Protein AF-A0A4Z1T4H4-F1 (afdb_monomer_lite)

Sequence (98 aa):
MITPELKNVPDDVKRLRACVNCRFVLDTEHWRQQATCPNCGTNRAFTRFDGLVALLTLNENSSYIRRALFTSQRNEPNIPGLYAIRLQESRADDEDEV

Radius of gyration: 13.36 Å; chains: 1; bounding box: 40×24×33 Å

Secondary structure (DSSP, 8-state):
---GGGTTS-SSSTTEEEETTT-BEEEHHHHHH-SB-TTT--BS-EE-EEEEEEE----TTT-HHHHHHHTT-TT---SSEEEEEEEPP--GGGTT--

Foldseek 3Di:
DDDPLCLQEEPDPPQWWADPQEQRIYHPVSLVVDQADPQQRHGSDTADADDKDFAPDPDCVVDVCQVVQAPPRPRGGPGTYMGGSGGDDDDPPPPPDD

Structure (mmCIF, N/CA/C/O backbone):
data_AF-A0A4Z1T4H4-F1
#
_entry.id   AF-A0A4Z1T4H4-F1
#
loop_
_atom_site.group_PDB
_atom_site.id
_atom_site.type_symbol
_atom_site.label_atom_id
_atom_site.label_alt_id
_atom_site.label_comp_id
_atom_site.label_asym_id
_atom_site.label_entity_id
_atom_site.label_seq_id
_atom_site.pdbx_PDB_ins_code
_atom_site.Cartn_x
_atom_site.Cartn_y
_atom_site.Cartn_z
_atom_site.occupancy
_atom_site.B_iso_or_equiv
_atom_site.auth_seq_id
_atom_site.auth_comp_id
_atom_site.auth_asym_id
_atom_sit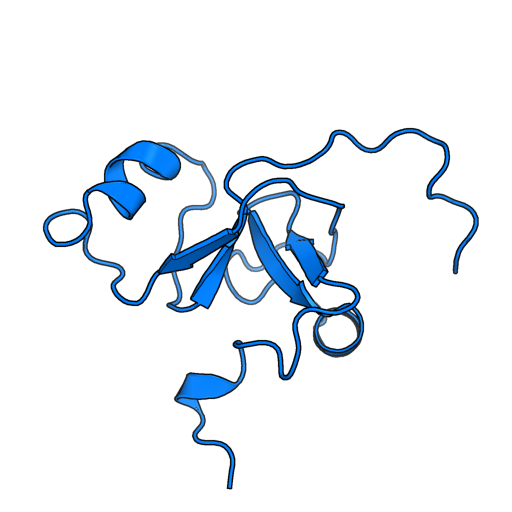e.auth_atom_id
_atom_site.pdbx_PDB_model_num
ATOM 1 N N . MET A 1 1 ? 18.284 -6.373 15.504 1.00 39.09 1 MET A N 1
ATOM 2 C CA . MET A 1 1 ? 18.166 -4.945 15.139 1.00 39.09 1 MET A CA 1
ATOM 3 C C . MET A 1 1 ? 17.373 -4.881 13.848 1.00 39.09 1 MET A C 1
ATOM 5 O O . MET A 1 1 ? 17.878 -5.354 12.842 1.00 39.09 1 MET A O 1
ATOM 9 N N . ILE A 1 2 ? 16.131 -4.398 13.891 1.00 42.22 2 ILE A N 1
ATOM 10 C CA . ILE A 1 2 ? 15.341 -4.143 12.679 1.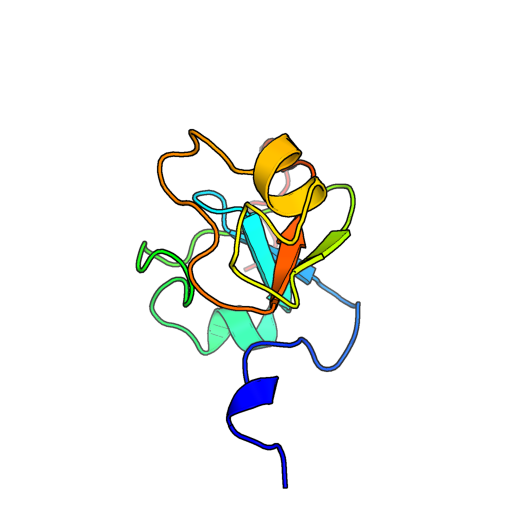00 42.22 2 ILE A CA 1
ATOM 11 C C . ILE A 1 2 ? 15.785 -2.771 12.171 1.00 42.22 2 ILE A C 1
ATOM 13 O O . ILE A 1 2 ? 15.750 -1.795 12.921 1.00 42.22 2 ILE A O 1
ATOM 17 N N . THR A 1 3 ? 16.302 -2.704 10.948 1.00 43.09 3 THR A N 1
ATOM 18 C CA . THR A 1 3 ? 16.663 -1.438 10.305 1.00 43.09 3 THR A CA 1
ATOM 19 C C . THR A 1 3 ? 15.407 -0.574 10.135 1.00 43.09 3 THR A C 1
ATOM 21 O O . THR A 1 3 ? 14.336 -1.108 9.842 1.00 43.09 3 THR A O 1
ATOM 24 N N . PRO A 1 4 ? 15.496 0.760 10.291 1.00 53.03 4 PRO A N 1
ATOM 25 C CA . PRO A 1 4 ? 14.335 1.653 10.194 1.00 53.03 4 PRO A CA 1
ATOM 26 C C . PRO A 1 4 ? 13.597 1.552 8.847 1.00 53.03 4 PRO A C 1
ATOM 28 O O . PRO A 1 4 ? 12.407 1.849 8.780 1.00 53.03 4 PRO A O 1
ATOM 31 N N . GLU A 1 5 ? 14.273 1.067 7.802 1.00 52.53 5 GLU A N 1
ATOM 32 C CA . GLU A 1 5 ? 13.714 0.847 6.462 1.00 52.53 5 GLU A CA 1
ATOM 33 C C . GLU A 1 5 ? 12.727 -0.331 6.371 1.00 52.53 5 GLU A C 1
ATOM 35 O O . GLU A 1 5 ? 11.940 -0.391 5.431 1.00 52.53 5 GLU A O 1
ATOM 40 N N . LEU A 1 6 ? 12.711 -1.241 7.352 1.00 62.75 6 LEU A N 1
ATOM 41 C CA . LEU A 1 6 ? 11.817 -2.407 7.373 1.00 62.75 6 LEU A CA 1
ATOM 42 C C . LEU A 1 6 ? 10.594 -2.232 8.278 1.00 62.75 6 LEU A C 1
ATOM 44 O O . LEU A 1 6 ? 9.758 -3.125 8.334 1.00 62.75 6 LEU A O 1
ATOM 48 N N . LYS A 1 7 ? 10.435 -1.081 8.949 1.00 69.44 7 LYS A N 1
ATOM 49 C CA . LYS A 1 7 ? 9.337 -0.845 9.908 1.00 69.44 7 LYS A CA 1
ATOM 50 C C . LYS A 1 7 ? 7.935 -1.066 9.315 1.00 69.44 7 LYS A C 1
ATOM 52 O O . LYS A 1 7 ? 6.990 -1.310 10.054 1.00 69.44 7 LYS A O 1
ATOM 57 N N . ASN A 1 8 ? 7.795 -0.947 7.995 1.00 72.81 8 ASN A N 1
ATOM 58 C CA . ASN A 1 8 ? 6.511 -1.068 7.307 1.00 72.81 8 ASN A CA 1
ATOM 59 C C . ASN A 1 8 ? 6.403 -2.333 6.438 1.00 72.81 8 ASN A C 1
ATOM 61 O O . ASN A 1 8 ? 5.574 -2.384 5.529 1.00 72.81 8 ASN A O 1
ATOM 65 N N . VAL A 1 9 ? 7.254 -3.331 6.685 1.00 79.44 9 VAL A N 1
ATOM 66 C CA . VAL A 1 9 ? 7.138 -4.665 6.095 1.00 79.44 9 VAL A CA 1
ATOM 67 C C . VAL A 1 9 ? 6.621 -5.603 7.191 1.00 79.44 9 VAL A C 1
ATOM 69 O O . VAL A 1 9 ? 7.276 -5.703 8.222 1.00 79.44 9 VAL A O 1
ATOM 72 N N . PRO A 1 10 ? 5.466 -6.264 7.001 1.00 81.50 10 PRO A N 1
ATOM 73 C CA . PRO A 1 10 ? 4.944 -7.246 7.948 1.00 81.50 10 PRO A CA 1
ATOM 74 C C . PRO A 1 10 ? 5.949 -8.360 8.242 1.00 81.50 10 PRO A C 1
ATOM 76 O O . PRO A 1 10 ? 6.615 -8.847 7.324 1.00 81.50 10 PRO A O 1
ATOM 79 N N . ASP A 1 11 ? 6.004 -8.797 9.499 1.00 81.44 11 ASP A N 1
ATOM 80 C CA . ASP A 1 11 ? 6.882 -9.894 9.928 1.00 81.44 11 ASP A CA 1
ATOM 81 C C . ASP A 1 11 ? 6.438 -11.248 9.348 1.00 81.44 11 ASP A C 1
ATOM 83 O O . ASP A 1 11 ? 7.258 -12.142 9.120 1.00 81.44 11 ASP A O 1
ATOM 87 N N . ASP A 1 12 ? 5.138 -11.407 9.081 1.00 85.00 12 ASP A N 1
ATOM 88 C CA . ASP A 1 12 ? 4.576 -12.572 8.409 1.00 85.00 12 ASP A CA 1
ATOM 89 C C . ASP A 1 12 ? 3.395 -12.215 7.483 1.00 85.00 12 ASP A C 1
ATOM 91 O O . ASP A 1 12 ? 2.985 -11.063 7.343 1.00 85.00 12 ASP A O 1
ATOM 95 N N . VAL A 1 13 ? 2.869 -13.223 6.781 1.00 86.94 13 VAL A N 1
ATOM 96 C CA . VAL A 1 13 ? 1.757 -13.062 5.824 1.00 86.94 13 VAL A CA 1
ATOM 97 C C . VAL A 1 13 ? 0.377 -13.303 6.445 1.00 86.94 13 VAL A C 1
ATOM 99 O O . VAL A 1 13 ? -0.634 -13.324 5.737 1.00 86.94 13 VAL A O 1
ATOM 102 N N . LYS A 1 14 ? 0.298 -13.542 7.756 1.00 87.94 14 LYS A N 1
ATOM 103 C CA . LYS A 1 14 ? -0.962 -13.810 8.446 1.00 87.94 14 LYS A CA 1
ATOM 104 C C . LYS A 1 14 ? -1.668 -12.494 8.732 1.00 87.94 14 LYS A C 1
ATOM 106 O O . LYS A 1 14 ? -1.066 -11.482 9.060 1.00 87.94 14 LYS A O 1
ATOM 111 N N . ARG A 1 15 ? -3.002 -12.529 8.648 1.00 90.69 15 ARG A N 1
ATOM 112 C CA . ARG A 1 15 ? -3.873 -11.403 9.034 1.00 90.69 15 ARG A CA 1
ATOM 113 C C . ARG A 1 15 ? -3.491 -10.074 8.361 1.00 90.69 15 ARG A C 1
ATOM 115 O O . ARG A 1 15 ? -3.701 -9.010 8.934 1.00 90.69 15 ARG A O 1
ATOM 122 N N . LEU A 1 16 ? -2.986 -10.127 7.128 1.00 94.75 16 LEU A N 1
ATOM 123 C CA . LEU A 1 16 ? -2.750 -8.925 6.340 1.00 94.75 16 LEU A CA 1
ATOM 124 C C . LEU A 1 16 ? -4.072 -8.202 6.058 1.00 94.75 16 LEU A C 1
ATOM 126 O O . LEU A 1 16 ? -5.122 -8.821 5.832 1.00 94.75 16 LEU A O 1
ATOM 130 N N . ARG A 1 17 ? -4.009 -6.874 6.079 1.00 94.75 17 ARG A N 1
ATOM 131 C CA . ARG A 1 17 ? -5.113 -5.970 5.764 1.00 94.75 17 ARG A CA 1
ATOM 132 C C . ARG A 1 17 ? -4.587 -4.789 4.960 1.00 94.75 17 ARG A C 1
ATOM 134 O O . ARG A 1 17 ? -3.501 -4.276 5.231 1.00 94.75 17 ARG A O 1
ATOM 141 N N . ALA A 1 18 ? -5.369 -4.351 3.981 1.00 94.75 18 ALA A N 1
ATOM 142 C CA . ALA A 1 18 ? -5.021 -3.238 3.112 1.00 94.75 18 ALA A CA 1
ATOM 143 C C . ALA A 1 18 ? -5.770 -1.971 3.524 1.00 94.75 18 ALA A C 1
ATOM 145 O O . ALA A 1 18 ? -6.959 -2.021 3.831 1.00 94.75 18 ALA A O 1
ATOM 146 N N . CYS A 1 19 ? -5.101 -0.822 3.479 1.00 93.69 19 CYS A N 1
ATOM 147 C CA . CYS A 1 19 ? -5.729 0.479 3.659 1.00 93.69 19 CYS A CA 1
ATOM 148 C C . CYS A 1 19 ? -6.799 0.706 2.587 1.00 93.69 19 CYS A C 1
ATOM 150 O O . CYS A 1 19 ? -6.511 0.604 1.392 1.00 93.69 19 CYS A O 1
ATOM 152 N N . VAL A 1 20 ? -8.002 1.106 3.003 1.00 92.56 20 VAL A N 1
ATOM 153 C CA . VAL A 1 20 ? -9.123 1.349 2.077 1.00 92.56 20 VAL A CA 1
ATOM 154 C C . VAL A 1 20 ? -8.864 2.516 1.114 1.00 92.56 20 VAL A C 1
ATOM 156 O O . VAL A 1 20 ? -9.446 2.573 0.037 1.00 92.56 20 VAL A O 1
ATOM 159 N N . ASN A 1 21 ? -7.962 3.433 1.483 1.00 91.50 21 ASN A N 1
ATOM 160 C CA . ASN A 1 21 ? -7.726 4.679 0.751 1.00 91.50 21 ASN A CA 1
ATOM 161 C C . ASN A 1 21 ? -6.559 4.616 -0.237 1.00 91.50 21 ASN A C 1
ATOM 163 O O . ASN A 1 21 ? -6.591 5.314 -1.248 1.00 91.50 21 ASN A O 1
ATOM 167 N N . CYS A 1 22 ? -5.514 3.846 0.076 1.00 92.75 22 CYS A N 1
ATOM 168 C CA . CYS A 1 22 ? -4.259 3.826 -0.692 1.00 92.75 22 CYS A CA 1
ATOM 169 C C . CYS A 1 22 ? -3.687 2.422 -0.922 1.00 92.75 22 CYS A C 1
ATOM 171 O O . CYS A 1 22 ? -2.587 2.278 -1.449 1.00 92.75 22 CYS A O 1
ATOM 173 N N . ARG A 1 23 ? -4.409 1.377 -0.493 1.00 94.50 23 ARG A N 1
ATOM 174 C CA . ARG A 1 23 ? -4.049 -0.038 -0.668 1.00 94.50 23 ARG A CA 1
ATOM 175 C C . ARG A 1 23 ? -2.775 -0.495 0.039 1.00 94.50 23 ARG A C 1
ATOM 177 O O . ARG A 1 23 ? -2.395 -1.644 -0.146 1.00 94.50 23 ARG A O 1
ATOM 184 N N . PHE A 1 24 ? -2.141 0.348 0.854 1.00 94.81 24 PHE A N 1
ATOM 185 C CA . PHE A 1 24 ? -0.978 -0.043 1.651 1.00 94.81 24 PHE A CA 1
ATOM 186 C C . PHE A 1 24 ? -1.311 -1.218 2.573 1.00 94.81 24 PHE A C 1
ATOM 188 O O . PHE A 1 24 ? -2.367 -1.203 3.205 1.00 94.81 24 PHE A O 1
ATOM 195 N N . VAL A 1 25 ? -0.442 -2.222 2.645 1.00 95.00 25 VAL A N 1
ATOM 196 C CA . VAL A 1 25 ? -0.683 -3.467 3.380 1.00 95.00 25 VAL A CA 1
ATOM 197 C C . VAL A 1 25 ? 0.223 -3.553 4.599 1.00 95.00 25 VAL A C 1
ATOM 199 O O . VAL A 1 25 ? 1.440 -3.449 4.488 1.00 95.00 25 VAL A O 1
ATOM 202 N N . LEU A 1 26 ? -0.400 -3.814 5.745 1.00 93.25 26 LEU A N 1
ATOM 203 C CA . LEU A 1 26 ? 0.246 -4.221 6.991 1.00 93.25 26 LEU A CA 1
ATOM 204 C C . LEU A 1 26 ? -0.532 -5.400 7.590 1.00 93.25 26 LEU A C 1
ATOM 206 O O . LEU A 1 26 ? -1.684 -5.638 7.211 1.00 93.25 26 LEU A O 1
ATOM 210 N N . ASP A 1 27 ? 0.055 -6.129 8.534 1.00 91.56 27 ASP A N 1
ATOM 211 C CA . ASP A 1 27 ? -0.735 -7.013 9.393 1.00 91.56 27 ASP A CA 1
ATOM 212 C C . ASP A 1 27 ? -1.563 -6.216 10.415 1.00 91.56 27 ASP A C 1
ATOM 214 O O . ASP A 1 27 ? -1.339 -5.029 10.680 1.00 91.56 27 ASP A O 1
ATOM 218 N N . THR A 1 28 ? -2.574 -6.878 10.978 1.00 87.69 28 THR A N 1
ATOM 219 C CA . THR A 1 28 ? -3.486 -6.279 11.959 1.00 87.69 28 THR A CA 1
ATOM 220 C C . THR A 1 28 ? -2.771 -5.739 13.204 1.00 87.69 28 THR A C 1
ATOM 222 O O . THR A 1 28 ? -3.246 -4.763 13.785 1.00 87.69 28 THR A O 1
ATOM 225 N N . GLU A 1 29 ? -1.661 -6.337 13.645 1.00 86.69 29 GLU A N 1
ATOM 226 C CA . GLU A 1 29 ? -0.940 -5.875 14.835 1.00 86.69 29 GLU A CA 1
ATOM 227 C C . GLU A 1 29 ? -0.227 -4.550 14.558 1.00 86.69 29 GLU A C 1
ATOM 229 O O . GLU A 1 29 ? -0.415 -3.582 15.299 1.00 86.69 29 GLU A O 1
ATOM 234 N N . HIS A 1 30 ? 0.474 -4.454 13.431 1.00 88.19 30 HIS A N 1
ATOM 235 C CA . HIS A 1 30 ? 1.065 -3.205 12.969 1.00 88.19 30 HIS A CA 1
ATOM 236 C C . HIS A 1 30 ? 0.000 -2.129 12.760 1.00 88.19 30 HIS A C 1
ATOM 238 O O . HIS A 1 30 ? 0.185 -0.999 13.211 1.00 88.19 30 HIS A O 1
ATOM 244 N N . TRP A 1 31 ? -1.157 -2.460 12.175 1.00 88.25 31 TRP A N 1
ATOM 245 C CA . TRP A 1 31 ? -2.275 -1.516 12.089 1.00 88.25 31 TRP A CA 1
ATOM 246 C C . TRP A 1 31 ? -2.716 -1.005 13.464 1.00 88.25 31 TRP A C 1
ATOM 248 O O . TRP A 1 31 ? -2.966 0.191 13.620 1.00 88.25 31 TRP A O 1
ATOM 258 N N . ARG A 1 32 ? -2.791 -1.875 14.478 1.00 86.50 32 ARG A N 1
ATOM 259 C CA . ARG A 1 32 ? -3.190 -1.489 15.842 1.00 86.50 32 ARG A CA 1
ATOM 260 C C . ARG A 1 32 ? -2.231 -0.485 16.482 1.00 86.50 32 ARG A C 1
ATOM 262 O O . ARG A 1 32 ? -2.690 0.354 17.254 1.00 86.50 32 ARG A O 1
ATOM 269 N N . GLN A 1 33 ? -0.951 -0.533 16.122 1.00 88.19 33 GLN A N 1
ATOM 270 C CA . GLN A 1 33 ? 0.088 0.373 16.620 1.00 88.19 33 GLN A CA 1
ATOM 271 C C . GLN A 1 33 ? 0.103 1.743 15.919 1.00 88.19 33 GLN A C 1
ATOM 273 O O . GLN A 1 33 ? 0.710 2.683 16.431 1.00 88.19 33 GLN A O 1
ATOM 278 N N . GLN A 1 34 ? -0.551 1.882 14.761 1.00 84.25 34 GLN A N 1
ATOM 279 C CA . GLN A 1 34 ? -0.616 3.147 14.026 1.00 84.25 34 GLN A CA 1
ATOM 280 C C . GLN A 1 34 ? -1.898 3.926 14.351 1.00 84.25 34 GLN A C 1
ATOM 282 O O . GLN A 1 34 ? -2.996 3.364 14.384 1.00 84.25 34 GLN A O 1
ATOM 287 N N . ALA A 1 35 ? -1.773 5.246 14.518 1.00 86.00 35 ALA A N 1
ATOM 288 C CA . ALA A 1 35 ? -2.925 6.150 14.594 1.00 86.00 35 ALA A CA 1
ATOM 289 C C . ALA A 1 35 ? -3.525 6.432 13.200 1.00 86.00 35 ALA A C 1
ATOM 291 O O . ALA A 1 35 ? -4.742 6.537 13.042 1.00 86.00 35 ALA A O 1
ATOM 292 N N . THR A 1 36 ? -2.671 6.515 12.178 1.00 92.38 36 THR A N 1
ATOM 293 C CA . THR A 1 36 ? -3.028 6.814 10.785 1.00 92.38 36 THR A CA 1
ATOM 294 C C . THR A 1 36 ? -2.286 5.893 9.819 1.00 92.38 36 THR A C 1
ATOM 296 O O . THR A 1 36 ? -1.320 5.227 10.185 1.00 92.38 36 THR A O 1
ATOM 299 N N . CYS A 1 37 ? -2.737 5.821 8.565 1.00 92.06 37 CYS A N 1
ATOM 300 C CA . CYS A 1 37 ? -2.030 5.060 7.538 1.00 92.06 37 CYS A CA 1
ATOM 301 C C . CYS A 1 37 ? -0.638 5.658 7.260 1.00 92.06 37 CYS A C 1
ATOM 303 O O . CYS A 1 37 ? -0.574 6.825 6.872 1.00 92.06 37 CYS A O 1
ATOM 305 N N . PRO A 1 38 ? 0.456 4.871 7.338 1.00 92.38 38 PRO A N 1
ATOM 306 C CA . PRO A 1 38 ? 1.808 5.381 7.091 1.00 92.38 38 PRO A CA 1
ATOM 307 C C . PRO A 1 38 ? 2.024 5.950 5.683 1.00 92.38 38 PRO A C 1
ATOM 309 O O . PRO A 1 38 ? 2.871 6.817 5.501 1.00 92.38 38 PRO A O 1
ATOM 312 N N . ASN A 1 39 ? 1.264 5.474 4.689 1.00 92.69 39 ASN A N 1
ATOM 313 C CA . ASN A 1 39 ? 1.391 5.931 3.306 1.00 92.69 39 ASN A CA 1
ATOM 314 C C . ASN A 1 39 ? 0.598 7.218 3.005 1.00 92.69 39 ASN A C 1
ATOM 316 O O . ASN A 1 39 ? 1.114 8.127 2.360 1.00 92.69 39 ASN A O 1
ATOM 320 N N . CYS A 1 40 ? -0.672 7.287 3.423 1.00 92.19 40 CYS A N 1
ATOM 321 C CA . CYS A 1 40 ? -1.586 8.370 3.019 1.00 92.19 40 CYS A CA 1
ATOM 322 C C . CYS A 1 40 ? -2.062 9.272 4.166 1.00 92.19 40 CYS A C 1
ATOM 324 O O . CYS A 1 40 ? -2.815 10.210 3.928 1.00 92.19 40 CYS A O 1
ATOM 326 N N . GLY A 1 41 ? -1.672 8.991 5.412 1.00 91.06 41 GLY A N 1
ATOM 327 C CA . GLY A 1 41 ? -2.008 9.810 6.579 1.00 91.06 41 GLY A CA 1
ATOM 328 C C . GLY A 1 41 ? -3.485 9.804 6.989 1.00 91.06 41 GLY A C 1
ATOM 329 O O . GLY A 1 41 ? -3.836 10.434 7.982 1.00 91.06 41 GLY A O 1
ATOM 330 N N . THR A 1 42 ? -4.363 9.092 6.276 1.00 89.25 42 THR A N 1
ATOM 331 C CA . THR A 1 42 ? -5.786 8.998 6.629 1.00 89.25 42 THR A CA 1
ATOM 332 C C . THR A 1 42 ? -6.001 8.166 7.892 1.00 89.25 42 THR A C 1
ATOM 334 O O . THR A 1 42 ? -5.174 7.310 8.221 1.00 89.25 42 THR A O 1
ATOM 337 N N . ASN A 1 43 ? -7.158 8.343 8.539 1.00 85.44 43 ASN A N 1
ATOM 338 C CA . ASN A 1 43 ? -7.587 7.518 9.670 1.00 85.44 43 ASN A CA 1
ATOM 339 C C . ASN A 1 43 ? -7.451 6.018 9.375 1.00 85.44 43 ASN A C 1
ATOM 341 O O . ASN A 1 43 ? -7.617 5.571 8.235 1.00 85.44 43 ASN A O 1
ATOM 345 N N . ARG A 1 44 ? -7.143 5.250 10.425 1.00 80.94 44 ARG A N 1
ATOM 346 C CA . ARG A 1 44 ? -6.968 3.798 10.365 1.00 80.94 44 ARG A CA 1
ATOM 347 C C . ARG A 1 44 ? -8.269 3.101 9.947 1.00 80.94 44 ARG A C 1
ATOM 349 O O . ARG A 1 44 ? -9.104 2.784 10.785 1.00 80.94 44 ARG A O 1
ATOM 356 N N . ALA A 1 45 ? -8.391 2.837 8.651 1.00 86.88 45 ALA A N 1
ATOM 357 C CA . ALA A 1 45 ? -9.439 2.028 8.042 1.00 86.88 45 ALA A CA 1
ATOM 358 C C . ALA A 1 45 ? -8.796 1.036 7.064 1.00 86.88 45 ALA A C 1
ATOM 360 O O . ALA A 1 45 ? -8.069 1.433 6.142 1.00 86.88 45 ALA A O 1
ATOM 361 N N . PHE A 1 46 ? -9.038 -0.255 7.282 1.00 91.12 46 PHE A N 1
ATOM 362 C CA . PHE A 1 46 ? -8.431 -1.336 6.514 1.00 91.12 46 PHE A CA 1
ATOM 363 C C . PHE A 1 46 ? -9.440 -2.450 6.215 1.00 91.12 46 PHE A C 1
ATOM 365 O O . PHE A 1 46 ? -10.400 -2.639 6.952 1.00 91.12 46 PHE A O 1
ATOM 372 N N . THR A 1 47 ? -9.215 -3.182 5.126 1.00 93.00 47 THR A N 1
ATOM 373 C CA . THR A 1 47 ? -10.104 -4.240 4.621 1.00 93.00 47 THR A CA 1
ATOM 374 C C . THR A 1 47 ? -9.300 -5.442 4.110 1.00 93.00 47 THR A C 1
ATOM 376 O O . THR A 1 47 ? -8.063 -5.410 4.043 1.00 93.00 47 THR A O 1
ATOM 379 N N . ARG A 1 48 ? -9.996 -6.529 3.773 1.00 94.12 48 ARG A N 1
ATOM 380 C CA . ARG A 1 48 ? -9.438 -7.677 3.051 1.00 94.12 48 ARG A CA 1
ATOM 381 C C . ARG A 1 48 ? -9.106 -7.282 1.610 1.00 94.12 48 ARG A C 1
ATOM 383 O O . ARG A 1 48 ? -9.626 -6.309 1.067 1.00 94.12 48 ARG A O 1
ATOM 390 N N . PHE A 1 49 ? -8.216 -8.027 0.973 1.00 94.94 49 PHE A N 1
ATOM 391 C CA . PHE A 1 49 ? -7.744 -7.696 -0.365 1.00 94.94 49 PHE A CA 1
ATOM 392 C C . PHE A 1 49 ? -7.362 -8.947 -1.149 1.00 94.94 49 PHE A C 1
ATOM 394 O O . PHE A 1 49 ? -7.106 -9.997 -0.563 1.00 94.94 49 PHE A O 1
ATOM 401 N N . ASP A 1 50 ? -7.281 -8.800 -2.470 1.00 94.75 50 ASP A N 1
ATOM 402 C CA . ASP A 1 50 ? -6.801 -9.826 -3.387 1.00 94.75 50 ASP A CA 1
ATOM 403 C C . ASP A 1 50 ? -5.559 -9.339 -4.129 1.00 94.75 50 ASP A C 1
ATOM 405 O O . ASP A 1 50 ? -5.541 -8.247 -4.710 1.00 94.75 50 ASP A O 1
ATOM 409 N N . GLY A 1 51 ? -4.535 -10.190 -4.144 1.00 94.56 51 GLY A N 1
ATOM 410 C CA . GLY A 1 51 ? -3.259 -9.912 -4.791 1.00 94.56 51 GLY A CA 1
ATOM 411 C C . GLY A 1 51 ? -2.393 -8.927 -4.006 1.00 94.56 51 GLY A C 1
ATOM 412 O O . GLY A 1 51 ? -2.861 -7.916 -3.485 1.00 94.56 51 GLY A O 1
ATOM 413 N N . LEU A 1 52 ? -1.099 -9.220 -3.951 1.00 94.06 52 LEU A N 1
ATOM 414 C CA . LEU A 1 52 ? -0.106 -8.454 -3.210 1.00 94.06 52 LEU A CA 1
ATOM 415 C C . LEU A 1 52 ? 1.037 -8.080 -4.151 1.00 94.06 52 LEU A C 1
ATOM 417 O O . LEU A 1 52 ? 1.511 -8.924 -4.911 1.00 94.06 52 LEU A O 1
ATOM 421 N N . VAL A 1 53 ? 1.501 -6.837 -4.078 1.00 94.44 53 VAL A N 1
ATOM 422 C CA . VAL A 1 53 ? 2.708 -6.380 -4.764 1.00 94.44 53 VAL A CA 1
ATOM 423 C C . VAL A 1 53 ? 3.646 -5.697 -3.777 1.00 94.44 53 VAL A C 1
ATOM 425 O O . VAL A 1 53 ? 3.230 -4.849 -2.993 1.00 94.44 53 VAL A O 1
ATOM 428 N N . ALA A 1 54 ? 4.929 -6.048 -3.838 1.00 93.25 54 ALA A N 1
ATOM 429 C CA . ALA A 1 54 ? 5.982 -5.310 -3.157 1.00 93.25 54 ALA A CA 1
ATOM 430 C C . ALA A 1 54 ? 6.503 -4.197 -4.076 1.00 93.25 54 ALA A C 1
ATOM 432 O O . ALA A 1 54 ? 7.096 -4.465 -5.123 1.00 93.25 54 ALA A O 1
ATOM 433 N N . LEU A 1 55 ? 6.287 -2.942 -3.689 1.00 91.19 55 LEU A N 1
ATOM 434 C CA . LEU A 1 55 ? 6.878 -1.787 -4.352 1.00 91.19 55 LEU A CA 1
ATOM 435 C C . LEU A 1 55 ? 8.186 -1.426 -3.653 1.00 91.19 55 LEU A C 1
ATOM 437 O O . LEU A 1 55 ? 8.191 -0.830 -2.580 1.00 91.19 55 LEU A O 1
ATOM 441 N N . LEU A 1 56 ? 9.300 -1.788 -4.288 1.00 89.50 56 LEU A N 1
ATOM 442 C CA . LEU A 1 56 ? 10.652 -1.475 -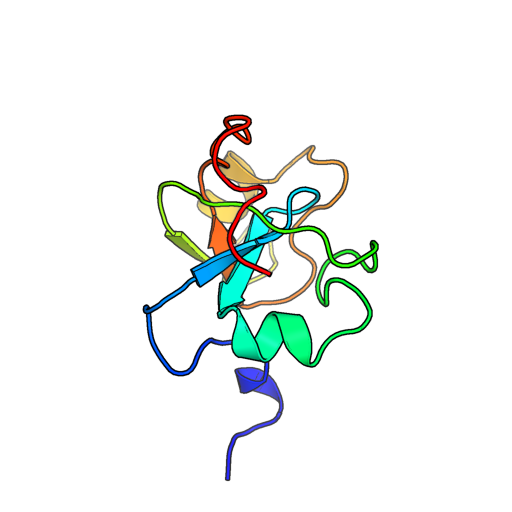3.809 1.00 89.50 56 LEU A CA 1
ATOM 443 C C . LEU A 1 56 ? 11.147 -0.106 -4.294 1.00 89.50 56 LEU A C 1
ATOM 445 O O . LEU A 1 56 ? 12.077 0.462 -3.735 1.00 89.50 56 LEU A O 1
ATOM 449 N N . THR A 1 57 ? 10.530 0.429 -5.349 1.00 87.06 57 THR A N 1
ATOM 450 C CA . THR A 1 57 ? 10.866 1.731 -5.925 1.00 87.06 57 THR A CA 1
ATOM 451 C C . THR A 1 57 ? 9.603 2.557 -6.127 1.00 87.06 57 THR A C 1
ATOM 453 O O . THR A 1 57 ? 8.576 2.056 -6.588 1.00 87.06 57 THR A O 1
ATOM 456 N N . LEU A 1 58 ? 9.703 3.841 -5.789 1.00 86.19 58 LEU A N 1
ATOM 457 C CA . LEU A 1 58 ? 8.656 4.843 -5.974 1.00 86.19 58 LEU A CA 1
ATOM 458 C C . LEU A 1 58 ? 8.896 5.693 -7.216 1.00 86.19 58 LEU A C 1
ATOM 460 O O . LEU A 1 58 ? 8.455 6.833 -7.283 1.00 86.19 58 LEU A O 1
ATOM 464 N N . ASN A 1 59 ? 9.642 5.190 -8.191 1.00 86.31 59 ASN A N 1
ATOM 465 C CA . ASN A 1 59 ? 9.830 5.876 -9.456 1.00 86.31 59 ASN A CA 1
ATOM 466 C C . ASN A 1 59 ? 8.960 5.184 -10.520 1.00 86.31 59 ASN A C 1
ATOM 468 O O . ASN A 1 59 ? 9.106 3.998 -10.805 1.00 86.31 59 ASN A O 1
ATOM 472 N N . GLU A 1 60 ? 8.018 5.929 -11.095 1.00 80.62 60 GLU A N 1
ATOM 473 C CA . GLU A 1 60 ? 7.084 5.444 -12.121 1.00 80.62 60 GLU A CA 1
ATOM 474 C C . GLU A 1 60 ? 7.797 5.037 -13.410 1.00 80.62 60 GLU A C 1
ATOM 476 O O . GLU A 1 60 ? 7.314 4.173 -14.141 1.00 80.62 60 GLU A O 1
ATOM 481 N N . ASN A 1 61 ? 8.963 5.626 -13.683 1.00 85.88 61 ASN A N 1
ATOM 482 C CA . ASN A 1 61 ? 9.765 5.295 -14.856 1.00 85.88 61 ASN A CA 1
ATOM 483 C C . ASN A 1 61 ? 10.535 3.984 -14.676 1.00 85.88 61 ASN A C 1
ATOM 485 O O . ASN A 1 61 ? 10.849 3.332 -15.668 1.00 85.88 61 ASN A O 1
ATOM 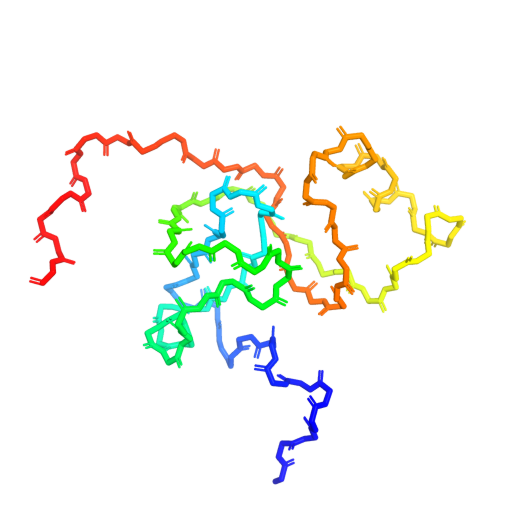489 N N . SER A 1 62 ? 10.824 3.580 -13.434 1.00 86.50 62 SER A N 1
ATOM 490 C CA . SER A 1 62 ? 11.527 2.327 -13.131 1.00 86.50 62 SER A CA 1
ATOM 491 C C . SER A 1 62 ? 10.590 1.169 -12.776 1.00 86.50 62 SER A C 1
ATOM 493 O O . SER A 1 62 ? 11.036 0.025 -12.751 1.00 86.50 62 SER A O 1
ATOM 495 N N . SER A 1 63 ? 9.302 1.428 -12.524 1.00 88.06 63 SER A N 1
ATOM 496 C CA . SER A 1 63 ? 8.319 0.395 -12.187 1.00 88.06 63 SER A CA 1
ATOM 497 C C . SER A 1 63 ? 7.063 0.500 -13.043 1.00 88.06 63 SER A C 1
ATOM 499 O O . SER A 1 63 ? 6.169 1.312 -12.793 1.00 88.06 63 SER A O 1
ATOM 501 N N . TYR A 1 64 ? 6.956 -0.409 -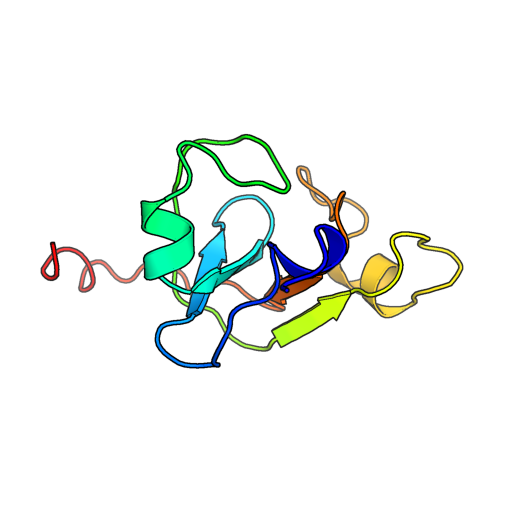14.019 1.00 90.12 64 TYR A N 1
ATOM 502 C CA . TYR A 1 64 ? 5.737 -0.577 -14.810 1.00 90.12 64 TYR A CA 1
ATOM 503 C C . TYR A 1 64 ? 4.523 -0.851 -13.917 1.00 90.12 64 TYR A C 1
ATOM 505 O O . TYR A 1 64 ? 3.460 -0.291 -14.157 1.00 90.12 64 TYR A O 1
ATOM 513 N N . ILE A 1 65 ? 4.682 -1.663 -12.865 1.00 89.69 65 ILE A N 1
ATOM 514 C CA . ILE A 1 65 ? 3.582 -2.014 -11.959 1.00 89.69 65 ILE A CA 1
ATOM 515 C C . ILE A 1 65 ? 3.116 -0.806 -11.144 1.00 89.69 65 ILE A C 1
ATOM 517 O O . ILE A 1 65 ? 1.909 -0.615 -11.001 1.00 89.69 65 ILE A O 1
ATOM 521 N N . ARG A 1 66 ? 4.041 0.045 -10.668 1.00 88.75 66 ARG A N 1
ATOM 522 C CA . ARG A 1 66 ? 3.677 1.309 -10.007 1.00 88.75 66 ARG A CA 1
ATOM 523 C C . ARG A 1 66 ? 2.786 2.140 -10.928 1.00 88.75 66 ARG A C 1
ATOM 525 O O . ARG A 1 66 ? 1.702 2.556 -10.528 1.00 88.75 66 ARG A O 1
ATOM 532 N N . ARG A 1 67 ? 3.220 2.296 -12.179 1.00 89.31 67 ARG A N 1
ATOM 533 C CA . ARG A 1 67 ? 2.494 3.075 -13.180 1.00 89.31 67 ARG A CA 1
ATOM 534 C C . ARG A 1 67 ? 1.137 2.464 -13.540 1.00 89.31 67 ARG A C 1
ATOM 536 O O . ARG A 1 67 ? 0.131 3.157 -13.575 1.00 89.31 67 ARG A O 1
ATOM 543 N N . ALA A 1 68 ? 1.093 1.159 -13.786 1.00 88.81 68 ALA A N 1
ATOM 544 C CA . ALA A 1 68 ? -0.112 0.471 -14.242 1.00 88.81 68 ALA A CA 1
ATOM 545 C C . ALA A 1 68 ? -1.205 0.387 -13.166 1.00 88.81 68 ALA A C 1
ATOM 547 O O . ALA A 1 68 ? -2.386 0.436 -13.496 1.00 88.81 68 ALA A O 1
ATOM 548 N N . LEU A 1 69 ? -0.826 0.232 -11.894 1.00 86.19 69 LEU A N 1
ATOM 549 C CA . LEU A 1 69 ? -1.791 0.018 -10.814 1.00 86.19 69 LEU A CA 1
ATOM 550 C C . LEU A 1 69 ? -2.153 1.290 -10.051 1.00 86.19 69 LEU A C 1
ATOM 552 O O . LEU A 1 69 ? -3.251 1.347 -9.497 1.00 86.19 69 LEU A O 1
ATOM 556 N N . PHE A 1 70 ? -1.260 2.281 -9.987 1.00 85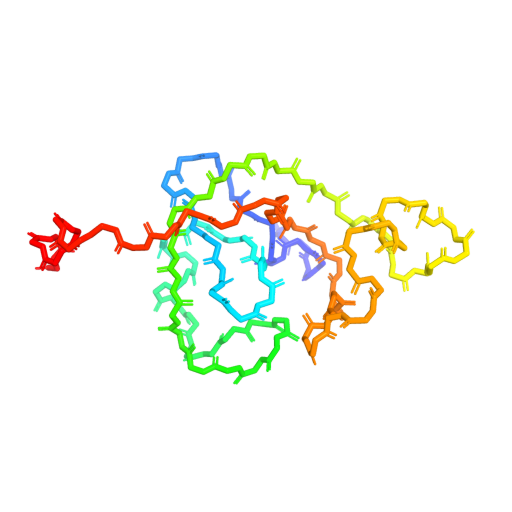.25 70 PHE A N 1
ATOM 557 C CA . PHE A 1 70 ? -1.404 3.386 -9.037 1.00 85.25 70 PHE A CA 1
ATOM 558 C C . PHE A 1 70 ? -1.391 4.782 -9.651 1.00 85.25 70 PHE A C 1
ATOM 560 O O . PHE A 1 70 ? -1.869 5.693 -8.981 1.00 85.25 70 PHE A O 1
ATOM 567 N N . THR A 1 71 ? -0.925 4.962 -10.892 1.00 76.25 71 THR A N 1
ATOM 568 C CA . THR A 1 71 ? -0.983 6.276 -11.546 1.00 76.25 71 THR A CA 1
ATOM 569 C C . THR A 1 71 ? -2.437 6.731 -11.650 1.00 76.25 71 THR A C 1
ATOM 571 O O . THR A 1 71 ? -3.282 6.002 -12.167 1.00 76.25 71 THR A O 1
ATOM 574 N N . SER A 1 72 ? -2.720 7.954 -11.198 1.00 71.31 72 SER A N 1
ATOM 575 C CA . SER A 1 72 ? -4.060 8.572 -11.129 1.00 71.31 72 SER A CA 1
ATOM 576 C C . SER A 1 72 ? -4.931 8.148 -9.940 1.00 71.31 72 SER A C 1
ATOM 578 O O . SER A 1 72 ? -6.117 8.488 -9.902 1.00 71.31 72 SER A O 1
ATOM 580 N N . GLN A 1 73 ? -4.386 7.446 -8.942 1.00 74.81 73 GLN A N 1
ATOM 581 C CA . GLN A 1 73 ? -5.091 7.273 -7.670 1.00 74.81 73 GLN A CA 1
ATOM 582 C C . GLN A 1 73 ? -4.931 8.518 -6.794 1.00 74.81 73 GLN A C 1
ATOM 584 O O . GLN A 1 73 ? -3.865 9.112 -6.719 1.00 74.81 73 GLN A O 1
ATOM 589 N N . ARG A 1 74 ? -5.985 8.895 -6.060 1.00 75.25 74 ARG A N 1
ATOM 590 C CA . ARG A 1 74 ? -5.937 10.058 -5.154 1.00 75.25 74 ARG A CA 1
ATOM 591 C C . ARG A 1 74 ? -4.856 9.927 -4.071 1.00 75.25 74 ARG A C 1
ATOM 593 O O . ARG A 1 74 ? -4.335 10.937 -3.616 1.00 75.25 74 ARG A O 1
ATOM 600 N N . ASN A 1 75 ? -4.537 8.695 -3.669 1.00 82.81 75 ASN A N 1
ATOM 601 C CA . ASN A 1 75 ? -3.530 8.387 -2.658 1.00 82.81 75 ASN A CA 1
ATOM 602 C C . ASN A 1 75 ? -2.539 7.356 -3.205 1.00 82.81 75 ASN A C 1
ATOM 604 O O . ASN A 1 75 ? -2.635 6.164 -2.901 1.00 82.81 75 ASN A O 1
ATOM 608 N N . GLU A 1 76 ? -1.619 7.815 -4.046 1.00 88.25 76 GLU A N 1
ATOM 609 C CA . GLU A 1 76 ? -0.592 6.962 -4.640 1.00 88.25 76 GLU A CA 1
ATOM 610 C C . GLU A 1 76 ? 0.403 6.422 -3.586 1.00 88.25 76 GLU A C 1
ATOM 612 O O . GLU A 1 76 ? 0.483 6.926 -2.458 1.00 88.25 76 GLU A O 1
ATOM 617 N N . PRO A 1 77 ? 1.165 5.368 -3.924 1.00 89.81 77 PRO A N 1
ATOM 618 C CA . PRO A 1 77 ? 2.313 4.925 -3.145 1.00 89.81 77 PRO A CA 1
ATOM 619 C C . PRO A 1 77 ? 3.358 6.037 -2.972 1.00 89.81 77 PRO A C 1
ATOM 621 O O . PRO A 1 77 ? 3.979 6.468 -3.947 1.00 89.81 77 PRO A O 1
ATOM 624 N N . ASN A 1 78 ? 3.586 6.432 -1.721 1.00 90.44 78 ASN A N 1
ATOM 625 C CA . ASN A 1 78 ? 4.551 7.440 -1.272 1.00 90.44 78 ASN A CA 1
ATOM 626 C C . ASN A 1 78 ? 5.676 6.845 -0.413 1.00 90.44 78 ASN A C 1
ATOM 628 O O . ASN A 1 78 ? 6.654 7.532 -0.124 1.00 90.44 78 ASN A O 1
ATOM 632 N N . ILE A 1 79 ? 5.554 5.578 -0.005 1.00 91.81 79 ILE A N 1
ATOM 633 C CA . ILE A 1 79 ? 6.589 4.832 0.727 1.00 91.81 79 ILE A CA 1
ATOM 634 C C . ILE A 1 79 ? 6.817 3.453 0.090 1.00 91.81 79 ILE A C 1
ATOM 636 O O . ILE A 1 79 ? 5.852 2.838 -0.379 1.00 91.81 79 ILE A O 1
ATOM 640 N N . PRO A 1 80 ? 8.055 2.927 0.052 1.00 91.31 80 PRO A N 1
ATOM 641 C CA . PRO A 1 80 ? 8.276 1.533 -0.315 1.00 91.31 80 PRO A CA 1
ATOM 642 C C . PRO A 1 80 ? 7.539 0.600 0.651 1.00 91.31 80 PRO A C 1
ATOM 644 O O . PRO A 1 80 ? 7.410 0.898 1.839 1.00 91.31 80 PRO A O 1
ATOM 647 N N . GLY A 1 81 ? 7.048 -0.527 0.145 1.00 92.50 81 GLY A N 1
ATOM 648 C CA . GLY A 1 81 ? 6.351 -1.513 0.965 1.00 92.50 81 GLY A CA 1
ATOM 649 C C . GLY A 1 81 ? 5.360 -2.357 0.180 1.00 92.50 81 GLY A C 1
ATOM 650 O O . GLY A 1 81 ? 5.419 -2.445 -1.048 1.00 92.50 81 GLY A O 1
ATOM 651 N N . LEU A 1 82 ? 4.458 -3.008 0.907 1.00 94.56 82 LEU A N 1
ATOM 652 C CA . LEU A 1 82 ? 3.459 -3.897 0.332 1.00 94.56 82 LEU A CA 1
ATOM 653 C C . LEU A 1 82 ? 2.170 -3.142 0.002 1.00 94.56 82 LEU A C 1
ATOM 655 O O . LEU A 1 82 ? 1.682 -2.341 0.797 1.00 94.56 82 LEU A O 1
ATOM 659 N N . TYR A 1 83 ? 1.595 -3.434 -1.160 1.00 94.75 83 TYR A N 1
ATOM 660 C CA . TYR A 1 83 ? 0.343 -2.848 -1.625 1.00 94.75 83 TYR A CA 1
ATOM 661 C C . TYR A 1 83 ? -0.579 -3.926 -2.188 1.00 94.75 83 TYR A C 1
ATOM 663 O O . TYR A 1 83 ? -0.135 -4.888 -2.816 1.00 94.75 83 TYR A O 1
ATOM 671 N N . ALA A 1 84 ? -1.878 -3.756 -1.980 1.00 95.31 84 ALA A N 1
ATOM 672 C CA . ALA A 1 84 ? -2.888 -4.624 -2.556 1.00 95.31 84 ALA A CA 1
ATOM 673 C C . ALA A 1 84 ? -3.148 -4.277 -4.027 1.00 95.31 84 ALA A C 1
ATOM 675 O O . ALA A 1 84 ? -3.232 -3.102 -4.399 1.00 95.31 84 ALA A O 1
ATOM 676 N N . ILE A 1 85 ? -3.353 -5.302 -4.855 1.00 94.00 85 ILE A N 1
ATOM 677 C CA . ILE A 1 85 ? -3.780 -5.115 -6.249 1.00 94.00 85 ILE A CA 1
ATOM 678 C C . ILE A 1 85 ? -5.248 -4.683 -6.273 1.00 94.00 85 ILE A C 1
ATOM 680 O O . ILE A 1 85 ? -5.591 -3.687 -6.916 1.00 94.00 85 ILE A O 1
ATOM 684 N N . ARG A 1 86 ? -6.105 -5.388 -5.526 1.00 92.81 86 ARG A N 1
ATOM 685 C CA . ARG A 1 86 ? -7.545 -5.128 -5.445 1.00 92.81 86 ARG A CA 1
ATOM 686 C C . ARG A 1 86 ? -8.027 -5.177 -4.000 1.00 92.81 86 ARG A C 1
ATOM 688 O O . ARG A 1 86 ? -7.692 -6.101 -3.271 1.00 92.81 86 ARG A O 1
ATOM 695 N N . LEU A 1 87 ? -8.838 -4.204 -3.595 1.00 92.75 87 LEU A N 1
ATOM 696 C CA . LEU A 1 87 ? -9.532 -4.238 -2.307 1.00 92.75 87 LEU A CA 1
ATOM 697 C C . LEU A 1 87 ? -10.796 -5.091 -2.432 1.00 92.75 87 LEU A C 1
ATOM 699 O O . LEU A 1 87 ? -11.486 -5.015 -3.450 1.00 92.75 87 LEU A O 1
ATOM 703 N N . GLN A 1 88 ? -11.098 -5.888 -1.411 1.00 92.62 88 GLN A N 1
ATOM 704 C CA . GLN A 1 88 ? -12.406 -6.521 -1.306 1.00 92.62 88 GLN A CA 1
ATOM 705 C C . GLN A 1 88 ? -13.386 -5.488 -0.745 1.00 92.62 88 GLN A C 1
ATOM 707 O O . GLN A 1 88 ? -13.090 -4.811 0.245 1.00 92.62 88 GLN A O 1
ATOM 712 N N . GLU A 1 89 ? -14.537 -5.346 -1.401 1.00 80.75 89 GLU A N 1
ATOM 713 C CA . GLU A 1 89 ? -15.646 -4.570 -0.853 1.00 80.75 89 GLU A CA 1
ATOM 714 C C . GLU A 1 89 ? -16.036 -5.186 0.489 1.00 80.75 89 GLU A C 1
ATOM 716 O O . GLU A 1 89 ? -16.167 -6.409 0.603 1.00 80.75 89 GLU A O 1
ATOM 721 N N . SER A 1 90 ? -16.160 -4.343 1.513 1.00 61.47 90 SER A N 1
ATOM 722 C CA . SER A 1 90 ? -16.601 -4.758 2.838 1.00 61.47 90 SER A CA 1
ATOM 723 C C . SER A 1 90 ? -17.989 -5.379 2.712 1.00 61.47 90 SER A C 1
ATOM 725 O O . SER A 1 90 ? -18.980 -4.668 2.545 1.00 61.47 90 SER A O 1
ATOM 727 N N . ARG A 1 91 ? -18.066 -6.711 2.758 1.00 51.25 91 ARG A N 1
ATOM 728 C CA . ARG A 1 91 ? -19.326 -7.394 3.048 1.00 51.25 91 ARG A CA 1
ATOM 729 C C . ARG A 1 91 ? -19.671 -7.048 4.494 1.00 51.25 91 ARG A C 1
ATOM 731 O O . ARG A 1 91 ? -18.781 -7.059 5.339 1.00 51.25 91 ARG A O 1
ATOM 738 N N . ALA A 1 92 ? -20.937 -6.744 4.760 1.00 47.59 92 ALA A N 1
ATOM 739 C CA . ALA A 1 92 ? -21.456 -6.353 6.075 1.00 47.59 92 ALA A CA 1
ATOM 740 C C . ALA A 1 92 ? -21.237 -7.399 7.196 1.00 47.59 92 ALA A C 1
ATOM 742 O O . ALA A 1 92 ? -21.619 -7.161 8.331 1.00 47.59 92 ALA A O 1
ATOM 743 N N . ASP A 1 93 ? -20.602 -8.532 6.892 1.00 46.22 93 ASP A N 1
ATOM 744 C CA . ASP A 1 93 ? -20.392 -9.662 7.799 1.00 46.22 93 ASP A CA 1
ATOM 745 C C . ASP A 1 93 ? -19.083 -9.569 8.620 1.00 46.22 93 ASP A C 1
ATOM 747 O O . ASP A 1 93 ? -18.791 -10.468 9.399 1.00 46.22 93 ASP A O 1
ATOM 751 N N . ASP A 1 94 ? -18.264 -8.522 8.440 1.00 48.59 94 ASP A N 1
ATOM 752 C CA . ASP A 1 94 ? -16.977 -8.351 9.147 1.00 48.59 94 ASP A CA 1
ATOM 753 C C . ASP A 1 94 ? -17.084 -7.455 10.416 1.00 48.59 94 ASP A C 1
ATOM 755 O O . ASP A 1 94 ? -16.060 -7.130 11.020 1.00 48.59 94 ASP A O 1
ATOM 759 N N . GLU A 1 95 ? -18.293 -7.053 10.844 1.00 48.72 95 GLU A N 1
ATOM 760 C CA . GLU A 1 95 ? -18.513 -6.207 12.041 1.00 48.72 95 GLU A CA 1
ATOM 761 C C . GLU A 1 95 ? -18.408 -6.957 13.392 1.00 48.72 95 GLU A C 1
ATOM 763 O O . GLU A 1 95 ? -18.378 -6.309 14.437 1.00 48.72 95 GLU A O 1
ATOM 768 N N . ASP A 1 96 ? -18.264 -8.289 13.396 1.00 43.28 96 ASP A N 1
ATOM 769 C CA . ASP A 1 96 ? -18.354 -9.119 14.616 1.00 43.28 96 ASP A CA 1
ATOM 770 C C . ASP A 1 96 ? -17.010 -9.560 15.246 1.00 43.28 96 ASP A C 1
ATOM 772 O O . ASP A 1 96 ? -17.000 -10.336 16.202 1.00 43.28 96 ASP A O 1
ATOM 776 N N . GLU A 1 97 ? -15.855 -9.069 14.782 1.00 43.47 97 GLU A N 1
ATOM 777 C CA . GLU A 1 97 ? -14.555 -9.350 15.429 1.00 43.47 97 GLU A CA 1
ATOM 778 C C . GLU A 1 97 ? -13.845 -8.068 15.900 1.00 43.47 97 GLU A C 1
ATOM 780 O O . GLU A 1 97 ? -12.818 -7.655 15.346 1.00 43.47 97 GLU A O 1
ATOM 785 N N . VAL A 1 98 ? -14.374 -7.447 16.963 1.00 40.22 98 VAL A N 1
ATOM 786 C CA . VAL A 1 98 ? -13.653 -6.457 17.790 1.00 40.22 98 VAL A CA 1
ATOM 787 C C . VAL A 1 98 ? -13.531 -6.951 19.222 1.00 40.22 98 VAL A C 1
ATOM 789 O O . VAL A 1 98 ? -14.577 -7.231 19.844 1.00 40.22 98 VAL A O 1
#

pLDDT: mean 82.44, std 15.74, range [39.09, 95.31]

Organism: Giardia muris (NCBI:txid5742)

InterPro domains:
  IPR022800 Spt4/RpoE2 zinc finger [PF06093] (16-87)
  IPR022800 Spt4/RpoE2 zinc finger [SM01389] (16-88)
  IPR029040 RNA polymerase subunit RPABC4/transcription elongation factor Spt4 [SSF63393] (10-87)
  IPR038510 Spt4 superfamily [G3DSA:3.30.40.210] (2-97)